Protein AF-A0A383D435-F1 (afdb_monomer)

Solvent-accessible surface area (backbone atoms only — not comparable to full-atom values): 9476 Å² total; per-residue (Å²): 134,69,93,89,57,94,45,73,65,56,51,49,22,53,20,47,14,62,72,48,76,45,92,35,66,69,42,51,41,70,89,74,60,93,89,59,85,77,93,79,79,46,65,42,70,71,75,90,57,89,69,54,54,66,55,50,38,53,50,29,40,73,58,40,58,98,92,48,74,70,90,74,62,79,94,73,61,93,84,66,40,43,46,79,70,49,90,76,85,87,86,86,86,50,73,46,76,41,86,66,84,53,88,88,50,57,85,71,39,50,74,36,58,68,90,78,66,61,66,60,50,54,59,57,53,57,76,68,65,77,92,75,87,58,68,93,76,52,59,93,92,109

Sequence (142 aa):
MQPDAPSIQGSLNAAFSSVANQVVESIGAGRTDAGVHASGQVAHIDTSAARGNHSWLLGVNTQLAEDINLLWVRRVSAKFHARYSAISRSYRYTILNRPVRSALVRNQVWWVHQPIDHERMQNAARYLVGEHDFSAFRAAAC

Radius of gyration: 19.28 Å; Cα contacts (8 Å, |Δi|>4): 119; chains: 1; bounding box: 45×35×50 Å

Organism: NCBI:txid408172

Secondary structure (DSSP, 8-state):
--TTS--HHHHHHHHHHHHHTS---EEESS---TT---SS--EEE-------HHHHHHHHHHHS-TT----------TT--TTTS---------EEESSS--SSSTTTSEEE-S---HHHHHHHHGGGSSS---GGGS-TT-

InterPro domains:
  IPR001406 Pseudouridine synthase I, TruA [PTHR11142] (6-139)
  IPR001406 Pseudouridine synthase I, TruA [cd02570] (2-142)
  IPR020094 Pseudouridine synthase TruA/RsuA/RluB/E/F, N-terminal [G3DSA:3.30.70.580] (1-86)
  IPR020095 Pseudouridine synthase I, TruA, C-terminal [G3DSA:3.30.70.660] (87-142)
  IPR020103 Pseudouridine synthase, catalytic domain superfamily [SSF55120] (2-141)

Foldseek 3Di:
DPPPDDDPQVLQQVLQCVLQVHGKGKDWQDDDDPLDDDPDIDIDIDGPRDDDFVSSQVSSQVSHDPRDHDPGDDDDDPPDGSNPPDPDDDDDAAEDEDQDDDPVCNSPHHYDPDDDDVVVVVVVCVVVPDDDDCPVVDDPVD

Nearest PDB structures (foldseek):
  2nr0-assembly1_B  TM=9.700E-01  e=4.675E-09  Escherichia coli K-12
  2nre-assembly1_A-2  TM=9.523E-01  e=1.525E-08  Escherichia coli K-12
  1vs3-assembly1_B  TM=9.509E-01  e=7.356E-07  Thermus thermophilus HB8
  8y0w-assembly1_LJ  TM=4.512E-01  e=5.903E+00  Homo sapiens

Mean predicted aligned error: 4.14 Å

Structure (mmCIF, N/CA/C/O backbone):
data_AF-A0A383D435-F1
#
_entry.id   AF-A0A383D435-F1
#
loop_
_atom_site.group_PDB
_atom_site.id
_atom_site.type_symbol
_atom_site.label_atom_id
_atom_site.label_alt_id
_atom_site.label_comp_id
_atom_site.label_asym_id
_atom_site.label_entity_id
_atom_site.label_seq_id
_atom_site.pdbx_PDB_ins_code
_atom_site.Cartn_x
_atom_site.Cartn_y
_atom_site.Cartn_z
_atom_site.occupancy
_atom_site.B_iso_or_equiv
_atom_site.auth_seq_id
_atom_site.auth_comp_id
_atom_site.auth_asym_id
_atom_site.auth_atom_id
_atom_site.pdbx_PDB_model_num
ATOM 1 N N . MET A 1 1 ? 11.890 10.331 -3.637 1.00 53.56 1 MET A N 1
ATOM 2 C CA . MET A 1 1 ? 12.448 9.356 -2.677 1.00 53.56 1 MET A CA 1
ATOM 3 C C . MET A 1 1 ? 12.769 10.078 -1.381 1.00 53.56 1 MET A C 1
ATOM 5 O O . MET A 1 1 ? 13.183 11.227 -1.455 1.00 53.56 1 MET A O 1
ATOM 9 N N . GLN A 1 2 ? 12.544 9.449 -0.226 1.00 58.03 2 GLN A N 1
ATO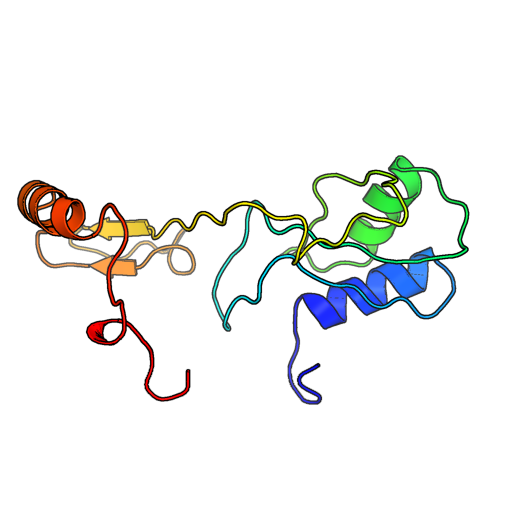M 10 C CA . GLN A 1 2 ? 13.136 9.910 1.034 1.00 58.03 2 GLN A CA 1
ATOM 11 C C . GLN A 1 2 ? 14.568 9.346 1.085 1.00 58.03 2 GLN A C 1
ATOM 13 O O . GLN A 1 2 ? 14.689 8.125 1.015 1.00 58.03 2 GLN A O 1
ATOM 18 N N . PRO A 1 3 ? 15.628 10.177 1.115 1.00 59.50 3 PRO A N 1
ATOM 19 C CA . PRO A 1 3 ? 17.009 9.697 0.973 1.00 59.50 3 PRO A CA 1
ATOM 20 C C . PRO A 1 3 ? 17.483 8.787 2.116 1.00 59.50 3 PRO A C 1
ATOM 22 O O . PRO A 1 3 ? 18.309 7.913 1.881 1.00 59.50 3 PRO A O 1
ATOM 25 N N . ASP A 1 4 ? 16.916 8.945 3.318 1.00 69.38 4 ASP A N 1
ATOM 26 C CA . ASP A 1 4 ? 17.513 8.421 4.557 1.00 69.38 4 ASP A CA 1
ATOM 27 C C . ASP A 1 4 ? 16.672 7.348 5.272 1.00 69.38 4 ASP A C 1
ATOM 29 O O . ASP A 1 4 ? 16.924 7.032 6.434 1.00 69.38 4 ASP A O 1
ATOM 33 N N . ALA A 1 5 ? 15.656 6.779 4.609 1.00 78.88 5 ALA A N 1
ATOM 34 C CA . ALA A 1 5 ? 14.796 5.762 5.216 1.00 78.88 5 ALA A CA 1
ATOM 35 C C . ALA A 1 5 ? 14.448 4.611 4.252 1.00 78.88 5 ALA A C 1
ATOM 37 O O . ALA A 1 5 ? 14.133 4.860 3.082 1.00 78.88 5 ALA A O 1
ATOM 38 N N . PRO A 1 6 ? 14.431 3.350 4.737 1.00 88.06 6 PRO A N 1
ATOM 39 C CA . PRO A 1 6 ? 13.896 2.224 3.981 1.00 88.06 6 PRO A CA 1
ATOM 40 C C . PRO A 1 6 ? 12.470 2.509 3.499 1.00 88.06 6 PRO A C 1
ATOM 42 O O . PRO A 1 6 ? 11.626 2.995 4.252 1.00 88.06 6 PRO A O 1
ATOM 45 N N . SER A 1 7 ? 12.189 2.198 2.235 1.00 95.06 7 SER A N 1
ATOM 46 C CA . SER A 1 7 ? 10.866 2.402 1.646 1.00 95.06 7 SER A CA 1
ATOM 47 C C . SER A 1 7 ? 10.523 1.299 0.655 1.00 95.06 7 SER A C 1
ATOM 49 O O . SER A 1 7 ? 11.396 0.776 -0.034 1.00 95.06 7 SER A O 1
ATOM 51 N N . ILE A 1 8 ? 9.226 1.006 0.526 1.00 95.88 8 ILE A N 1
ATOM 52 C CA . ILE A 1 8 ? 8.717 0.028 -0.446 1.00 95.88 8 ILE A CA 1
ATOM 53 C C . ILE A 1 8 ? 9.138 0.404 -1.873 1.00 95.88 8 ILE A C 1
ATOM 55 O O . ILE A 1 8 ? 9.557 -0.458 -2.639 1.00 95.88 8 ILE A O 1
ATOM 59 N N . GLN A 1 9 ? 9.078 1.693 -2.228 1.00 96.44 9 GLN A N 1
ATOM 60 C CA . GLN A 1 9 ? 9.494 2.166 -3.552 1.00 96.44 9 GLN A CA 1
ATOM 61 C C . GLN A 1 9 ? 10.992 1.931 -3.795 1.00 96.44 9 GLN A C 1
ATOM 63 O O . GLN A 1 9 ? 11.362 1.490 -4.879 1.00 96.44 9 GLN A O 1
ATOM 68 N N . GLY A 1 10 ? 11.844 2.178 -2.793 1.00 96.44 10 GLY A N 1
ATOM 69 C CA . GLY A 1 10 ? 13.280 1.898 -2.880 1.00 96.44 10 GLY A CA 1
ATOM 70 C C . GLY A 1 10 ? 13.567 0.413 -3.108 1.00 96.44 10 GLY A C 1
ATOM 71 O O . GLY A 1 10 ? 14.302 0.071 -4.034 1.00 96.44 10 GLY A O 1
ATOM 72 N N . SER A 1 11 ? 12.921 -0.469 -2.337 1.00 97.00 11 SER A N 1
ATOM 73 C CA . SER A 1 11 ? 13.049 -1.924 -2.499 1.00 97.00 11 SER A CA 1
ATOM 74 C C . SER A 1 11 ? 12.578 -2.398 -3.876 1.00 97.00 11 SER A C 1
ATOM 76 O O . SER A 1 11 ? 13.266 -3.184 -4.524 1.00 97.00 11 SER A O 1
ATOM 78 N N . LEU A 1 12 ? 11.445 -1.880 -4.367 1.00 97.38 12 LEU A N 1
ATOM 79 C CA . LEU A 1 12 ? 10.952 -2.193 -5.711 1.00 97.38 12 LEU A CA 1
ATOM 80 C C . LEU A 1 12 ? 11.925 -1.719 -6.794 1.00 97.38 12 LEU A C 1
ATOM 82 O O . LEU A 1 12 ? 12.243 -2.494 -7.693 1.00 97.38 12 LEU A O 1
ATOM 86 N N . ASN A 1 13 ? 12.428 -0.484 -6.711 1.00 97.75 13 ASN A N 1
ATOM 87 C CA . ASN A 1 13 ? 13.380 0.050 -7.687 1.00 97.75 13 ASN A CA 1
ATOM 88 C C . ASN A 1 13 ? 14.655 -0.800 -7.741 1.00 97.75 13 ASN A C 1
ATOM 90 O O . ASN A 1 13 ? 15.099 -1.155 -8.832 1.00 97.75 13 ASN A O 1
ATOM 94 N N . ALA A 1 14 ? 15.214 -1.178 -6.587 1.00 97.75 14 ALA A N 1
ATOM 95 C CA . ALA A 1 14 ? 16.396 -2.036 -6.518 1.00 97.75 14 ALA A CA 1
ATOM 96 C C . ALA A 1 14 ? 16.136 -3.421 -7.139 1.00 97.75 14 ALA A C 1
ATOM 98 O O . ALA A 1 14 ? 16.897 -3.873 -7.997 1.00 97.75 14 ALA A O 1
ATOM 99 N N . ALA A 1 15 ? 15.023 -4.062 -6.770 1.00 98.12 15 ALA A N 1
ATOM 100 C CA . ALA A 1 15 ? 14.658 -5.388 -7.257 1.00 98.12 15 ALA A CA 1
ATOM 101 C C . ALA A 1 15 ? 14.385 -5.406 -8.772 1.00 98.12 15 ALA A C 1
ATOM 103 O O . ALA A 1 15 ? 14.920 -6.250 -9.495 1.00 98.12 15 ALA A O 1
ATOM 104 N N . PHE A 1 16 ? 13.609 -4.445 -9.284 1.00 98.19 16 PHE A N 1
ATOM 105 C CA . PHE A 1 16 ? 13.378 -4.317 -10.723 1.00 98.19 16 PHE A CA 1
ATOM 106 C C . PHE A 1 16 ? 14.660 -3.978 -11.477 1.00 98.19 16 PHE A C 1
ATOM 108 O O . PHE A 1 16 ? 14.883 -4.555 -12.539 1.00 98.19 16 PHE A O 1
ATOM 115 N N . SER A 1 17 ? 15.515 -3.106 -10.934 1.00 98.38 17 SER A N 1
ATOM 116 C CA . SER A 1 17 ? 16.774 -2.742 -11.592 1.00 98.38 17 SER A CA 1
ATOM 117 C C . SER A 1 17 ? 17.712 -3.940 -11.738 1.00 98.38 17 SER A C 1
ATOM 119 O O . SER A 1 17 ? 18.308 -4.134 -12.798 1.00 98.38 17 SER A O 1
ATOM 121 N N . SER A 1 18 ? 17.778 -4.787 -10.703 1.00 98.12 18 SER A N 1
ATOM 122 C CA . SER A 1 18 ? 18.532 -6.047 -10.712 1.00 98.12 18 SER A CA 1
ATOM 123 C C . SER A 1 18 ? 18.062 -6.975 -11.841 1.00 98.12 18 SER A C 1
ATOM 125 O O . SER A 1 18 ? 18.843 -7.366 -12.707 1.00 98.12 18 SER A O 1
ATOM 127 N N . VAL A 1 19 ? 16.756 -7.254 -11.921 1.00 98.06 19 VAL A N 1
ATOM 128 C CA . VAL A 1 19 ? 16.191 -8.163 -12.941 1.00 98.06 19 VAL A CA 1
ATOM 129 C C . VAL A 1 19 ? 16.250 -7.569 -14.359 1.00 98.06 19 VAL A C 1
ATOM 131 O O . VAL A 1 19 ? 16.427 -8.294 -15.350 1.00 98.06 19 VAL A O 1
ATOM 134 N N .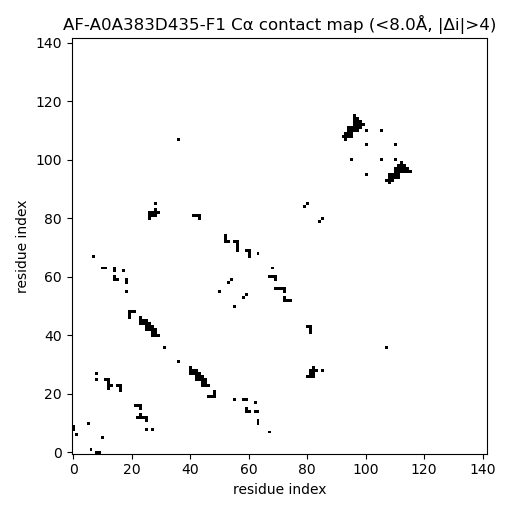 ALA A 1 20 ? 16.109 -6.246 -14.470 1.00 97.75 20 ALA A N 1
ATOM 135 C CA . ALA A 1 20 ? 16.183 -5.517 -15.730 1.00 97.75 20 ALA A CA 1
ATOM 136 C C . ALA A 1 20 ? 17.620 -5.364 -16.250 1.00 97.75 20 ALA A C 1
ATOM 138 O O . ALA A 1 20 ? 17.799 -5.168 -17.451 1.00 97.75 20 ALA A O 1
ATOM 139 N N . ASN A 1 21 ? 18.625 -5.466 -15.372 1.00 97.56 21 ASN A N 1
ATOM 140 C CA . ASN A 1 21 ? 20.012 -5.079 -15.638 1.00 97.56 21 ASN A CA 1
ATOM 141 C C . ASN A 1 21 ? 20.134 -3.630 -16.160 1.00 97.56 21 ASN A C 1
ATOM 143 O O . ASN A 1 21 ? 20.887 -3.337 -17.086 1.00 97.56 21 ASN A O 1
ATOM 147 N N . GLN A 1 22 ? 19.328 -2.732 -15.596 1.00 97.69 22 GLN A N 1
ATOM 148 C CA . GLN A 1 22 ? 19.332 -1.292 -15.863 1.00 97.69 22 GLN A CA 1
ATOM 149 C C . GLN A 1 22 ? 18.659 -0.572 -14.695 1.00 97.69 22 GLN A C 1
ATOM 151 O O . GLN A 1 22 ? 17.862 -1.180 -13.990 1.00 97.69 22 GLN A O 1
ATOM 156 N N . VAL A 1 23 ? 18.918 0.722 -14.509 1.00 97.88 23 VAL A N 1
ATOM 157 C CA . VAL A 1 23 ? 18.188 1.510 -13.505 1.00 97.88 23 VAL A CA 1
ATOM 158 C C . VAL A 1 23 ? 16.710 1.586 -13.894 1.00 97.88 23 VAL A C 1
ATOM 160 O O . VAL A 1 23 ? 16.371 1.891 -15.039 1.00 97.88 23 VAL A O 1
ATOM 163 N N . VAL A 1 24 ? 15.834 1.276 -12.941 1.00 97.31 24 VAL A N 1
ATOM 164 C CA . VAL A 1 24 ? 14.380 1.321 -1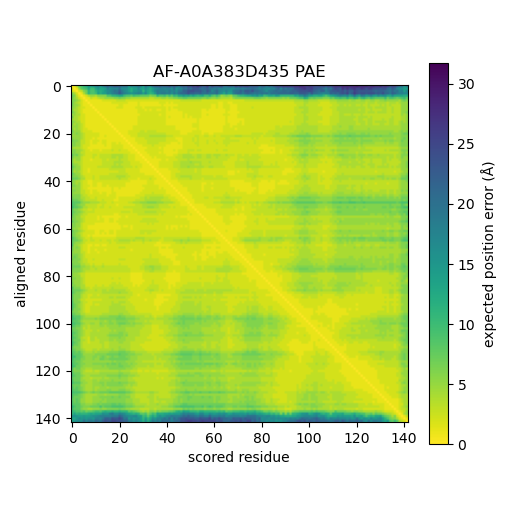3.085 1.00 97.31 24 VAL A CA 1
ATOM 165 C C . VAL A 1 24 ? 13.780 2.127 -11.942 1.00 97.31 24 VAL A C 1
ATOM 167 O O . VAL A 1 24 ? 14.071 1.883 -10.770 1.00 97.31 24 VAL A O 1
ATOM 170 N N . GLU A 1 25 ? 12.882 3.044 -12.290 1.00 97.19 25 GLU A N 1
ATOM 171 C CA . GLU A 1 25 ? 12.069 3.780 -11.331 1.00 97.19 25 GLU A CA 1
ATOM 172 C C . GLU A 1 25 ? 10.610 3.339 -11.415 1.00 97.19 25 GLU A C 1
ATOM 174 O O . GLU A 1 25 ? 10.012 3.276 -12.489 1.00 97.19 25 GLU A O 1
ATOM 179 N N . SER A 1 26 ? 10.032 3.028 -10.259 1.00 97.44 26 SER A N 1
ATOM 180 C CA . SER A 1 26 ? 8.625 2.680 -10.126 1.00 97.44 26 SER A CA 1
ATOM 181 C C . SER A 1 26 ? 7.776 3.887 -9.750 1.00 97.44 26 SER A C 1
ATOM 183 O O . SER A 1 26 ? 8.162 4.727 -8.932 1.00 97.44 26 SER A O 1
ATOM 185 N N . ILE A 1 27 ? 6.570 3.935 -10.314 1.00 98.12 27 ILE A N 1
ATOM 186 C CA . ILE A 1 27 ? 5.546 4.931 -9.998 1.00 98.12 27 ILE A CA 1
ATOM 187 C C . ILE A 1 27 ? 4.300 4.205 -9.488 1.00 98.12 27 ILE A C 1
ATOM 189 O O . ILE A 1 27 ? 3.632 3.491 -10.241 1.00 98.12 27 ILE A O 1
ATOM 193 N N . GLY A 1 28 ? 3.978 4.412 -8.208 1.00 97.31 28 GLY A N 1
ATOM 194 C CA . GLY A 1 28 ? 2.807 3.838 -7.539 1.00 97.31 28 GLY A CA 1
ATOM 195 C C . GLY A 1 28 ? 1.500 4.604 -7.789 1.00 97.31 28 GLY A C 1
ATOM 196 O O . GLY A 1 28 ? 1.498 5.794 -8.107 1.00 97.31 28 GLY A O 1
ATOM 197 N N . ALA A 1 29 ? 0.366 3.928 -7.604 1.00 97.69 29 ALA A N 1
ATOM 198 C CA . ALA A 1 29 ? -0.972 4.505 -7.739 1.00 97.69 29 ALA A CA 1
ATOM 199 C C . ALA A 1 29 ? -1.325 5.475 -6.598 1.00 97.69 29 ALA A C 1
ATOM 201 O O . ALA A 1 29 ? -2.117 6.406 -6.788 1.00 97.69 29 ALA A O 1
ATOM 202 N N . GLY A 1 30 ? -0.723 5.284 -5.425 1.00 94.88 30 GLY A N 1
ATOM 203 C CA . GLY A 1 30 ? -0.832 6.171 -4.270 1.00 94.88 30 GLY A CA 1
ATOM 204 C C . GLY A 1 30 ? 0.355 6.014 -3.322 1.00 94.88 30 GLY A C 1
ATOM 205 O O . GLY A 1 30 ? 1.084 5.026 -3.391 1.00 94.88 30 GLY A O 1
ATOM 206 N N . ARG A 1 31 ? 0.543 6.991 -2.433 1.00 94.38 31 ARG A N 1
ATOM 207 C CA . ARG A 1 31 ? 1.540 6.942 -1.356 1.00 94.38 31 ARG A CA 1
ATOM 208 C C . ARG A 1 31 ? 0.882 6.397 -0.090 1.00 94.38 31 ARG A C 1
ATOM 210 O O . ARG A 1 31 ? -0.239 6.787 0.224 1.00 94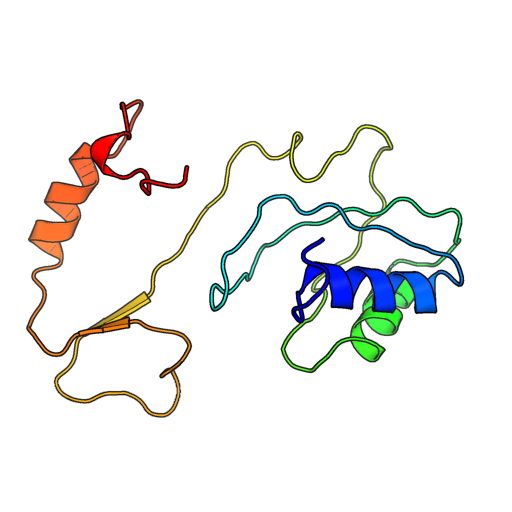.38 31 ARG A O 1
ATOM 217 N N . THR A 1 32 ? 1.578 5.523 0.622 1.00 94.44 32 THR A N 1
ATOM 218 C CA . THR A 1 32 ? 1.218 5.083 1.973 1.00 94.44 32 THR A CA 1
ATOM 219 C C . THR A 1 32 ? 2.210 5.674 2.969 1.00 94.44 32 THR A C 1
ATOM 221 O O . THR A 1 32 ? 3.384 5.857 2.641 1.00 94.44 32 THR A O 1
ATOM 224 N N . ASP A 1 33 ? 1.737 6.013 4.165 1.00 92.94 33 ASP A N 1
ATOM 225 C CA . ASP A 1 33 ? 2.605 6.457 5.256 1.00 92.94 33 ASP A CA 1
ATOM 226 C C . ASP A 1 33 ? 3.285 5.259 5.941 1.00 92.94 33 ASP A C 1
ATOM 228 O O . ASP A 1 33 ? 2.919 4.099 5.720 1.00 92.94 33 ASP A O 1
ATOM 232 N N . ALA A 1 34 ? 4.299 5.533 6.763 1.00 92.19 34 ALA A N 1
ATOM 233 C CA . ALA A 1 34 ? 5.027 4.501 7.495 1.00 92.19 34 ALA A CA 1
ATOM 234 C C . ALA A 1 34 ? 4.072 3.651 8.357 1.00 92.19 34 ALA A C 1
ATOM 236 O O . ALA A 1 34 ? 3.228 4.180 9.079 1.00 92.19 34 ALA A O 1
ATOM 237 N N . GLY A 1 35 ? 4.201 2.324 8.265 1.00 92.75 35 GLY A N 1
ATOM 238 C CA . GLY A 1 35 ? 3.350 1.362 8.979 1.00 92.75 35 GLY A CA 1
ATOM 239 C C . GLY A 1 35 ? 2.003 1.049 8.312 1.00 92.75 35 GLY A C 1
ATOM 240 O O . GLY A 1 35 ? 1.286 0.167 8.785 1.00 92.75 35 GLY A O 1
ATOM 241 N N . VAL A 1 36 ? 1.647 1.717 7.208 1.00 96.69 36 VAL A N 1
ATOM 242 C CA . VAL A 1 36 ? 0.433 1.399 6.440 1.00 96.69 36 VAL A CA 1
ATOM 243 C C . VAL A 1 36 ? 0.708 0.261 5.454 1.00 96.69 36 VAL A C 1
ATOM 245 O O . VAL A 1 36 ? 1.645 0.314 4.660 1.00 96.69 36 VAL A O 1
ATOM 248 N N . HIS A 1 37 ? -0.155 -0.754 5.480 1.00 97.50 37 HIS A N 1
ATOM 249 C CA . HIS A 1 37 ? -0.085 -1.922 4.600 1.00 97.50 37 HIS A CA 1
ATOM 250 C C . HIS A 1 37 ? -0.778 -1.665 3.258 1.00 97.50 37 HIS A C 1
ATOM 252 O O . HIS A 1 37 ? -1.655 -0.806 3.147 1.00 97.50 37 HIS A O 1
ATOM 258 N N . ALA A 1 38 ? -0.458 -2.480 2.252 1.00 97.44 38 ALA A N 1
ATOM 259 C CA . ALA A 1 38 ? -1.186 -2.499 0.992 1.00 97.44 38 ALA A CA 1
ATOM 260 C C . ALA A 1 38 ? -1.371 -3.928 0.470 1.00 97.44 38 ALA A C 1
ATOM 262 O O . ALA A 1 38 ? -0.412 -4.682 0.357 1.00 97.44 38 ALA A O 1
ATOM 263 N N . SER A 1 39 ? -2.605 -4.278 0.106 1.00 96.44 39 SER A N 1
ATOM 264 C CA . SER A 1 39 ? -2.943 -5.549 -0.554 1.00 96.44 39 SER A CA 1
ATOM 265 C C . SER A 1 39 ? -3.238 -5.396 -2.050 1.00 96.44 39 SER A C 1
ATOM 267 O O . SER A 1 39 ? -3.265 -6.383 -2.778 1.00 96.44 39 SER A O 1
ATOM 269 N N . GLY A 1 40 ? -3.467 -4.162 -2.511 1.00 96.62 40 GLY A N 1
ATOM 270 C CA . GLY A 1 40 ? -3.846 -3.838 -3.890 1.00 96.62 40 GLY A CA 1
ATOM 271 C C . GLY A 1 40 ? -3.112 -2.621 -4.448 1.00 96.62 40 GLY A C 1
ATOM 272 O O . GLY A 1 40 ? -3.661 -1.915 -5.290 1.00 96.62 40 GLY A O 1
ATOM 273 N N . GLN A 1 41 ? -1.902 -2.334 -3.952 1.00 97.94 41 GLN A N 1
ATOM 274 C CA . GLN A 1 41 ? -1.070 -1.278 -4.529 1.00 97.94 41 GLN A CA 1
ATOM 275 C C . GLN A 1 41 ? -0.688 -1.661 -5.960 1.00 97.94 41 GLN A C 1
ATOM 277 O O . GLN A 1 41 ? -0.225 -2.771 -6.214 1.00 97.94 41 GLN A O 1
ATOM 282 N N . VAL A 1 42 ? -0.850 -0.718 -6.883 1.00 98.31 42 VAL A N 1
ATOM 283 C CA . VAL A 1 42 ? -0.439 -0.875 -8.279 1.00 98.31 42 VAL A CA 1
ATOM 284 C C . VAL A 1 42 ? 0.715 0.073 -8.541 1.00 98.31 42 VAL A C 1
ATOM 286 O O . VAL A 1 42 ? 0.653 1.243 -8.170 1.00 98.31 42 VAL A O 1
ATOM 289 N N . ALA A 1 43 ? 1.755 -0.416 -9.202 1.00 98.12 43 ALA A N 1
ATOM 290 C CA . ALA A 1 43 ? 2.848 0.401 -9.702 1.00 98.12 43 ALA A CA 1
ATOM 291 C C . ALA A 1 43 ? 3.108 0.076 -11.174 1.00 98.12 43 ALA A C 1
ATOM 293 O O . ALA A 1 43 ? 2.762 -1.007 -11.647 1.00 98.12 43 ALA A O 1
ATOM 294 N N . HIS A 1 44 ? 3.711 1.019 -11.890 1.00 98.44 44 HIS A N 1
ATOM 295 C CA . HIS A 1 44 ? 4.281 0.762 -13.208 1.00 98.44 44 HIS A CA 1
ATOM 296 C C . HIS A 1 44 ? 5.750 1.153 -13.240 1.00 98.44 44 HIS A C 1
ATOM 298 O O . HIS A 1 44 ? 6.205 1.947 -12.415 1.00 98.44 44 HIS A O 1
ATOM 304 N N . ILE A 1 45 ? 6.454 0.555 -14.192 1.00 98.25 45 ILE A N 1
ATOM 305 C CA . ILE A 1 45 ? 7.838 0.838 -14.543 1.00 98.25 45 ILE A CA 1
ATOM 306 C C . ILE A 1 45 ? 7.928 0.918 -16.064 1.00 98.25 45 ILE A C 1
ATOM 308 O O . ILE A 1 45 ? 7.180 0.223 -16.759 1.00 98.25 45 ILE A O 1
ATOM 312 N N . ASP A 1 46 ? 8.892 1.684 -16.555 1.00 97.69 46 ASP A N 1
ATOM 313 C CA . ASP A 1 46 ? 9.311 1.648 -17.951 1.00 97.69 46 ASP A CA 1
ATOM 314 C C . ASP A 1 46 ? 10.672 0.961 -18.049 1.00 97.69 46 ASP A C 1
ATOM 316 O O . ASP A 1 46 ? 11.583 1.203 -17.254 1.00 97.69 46 ASP A O 1
ATOM 320 N N . THR A 1 47 ? 10.820 0.053 -19.012 1.00 97.31 47 THR A N 1
ATOM 321 C CA . THR A 1 47 ? 12.074 -0.674 -19.205 1.00 97.31 47 THR A CA 1
ATOM 322 C C . THR A 1 47 ? 12.243 -1.143 -20.642 1.00 97.31 47 THR A C 1
ATOM 324 O O . THR A 1 47 ? 11.274 -1.501 -21.310 1.00 97.31 47 THR A O 1
ATOM 327 N N . SER A 1 48 ? 13.495 -1.175 -21.106 1.00 96.81 48 SER A N 1
ATOM 328 C CA . SER A 1 48 ? 13.859 -1.796 -22.383 1.00 96.81 48 SER A CA 1
ATOM 329 C C . SER A 1 48 ? 14.106 -3.306 -22.253 1.00 96.81 48 SER A C 1
ATOM 331 O O . SER A 1 48 ? 14.207 -4.014 -23.256 1.00 96.81 48 SER A O 1
ATOM 333 N N . ALA A 1 49 ? 14.171 -3.828 -21.022 1.00 97.06 49 ALA A N 1
ATOM 334 C CA . ALA A 1 49 ? 14.452 -5.228 -20.757 1.00 97.06 49 ALA A CA 1
ATOM 335 C C . ALA A 1 49 ? 13.307 -6.135 -21.236 1.00 97.06 49 ALA A C 1
ATOM 337 O O . ALA A 1 49 ? 12.195 -6.147 -20.700 1.00 97.06 49 ALA A O 1
ATOM 338 N N . ALA A 1 50 ? 13.605 -6.976 -22.225 1.00 95.56 50 ALA A N 1
ATOM 339 C CA . ALA A 1 50 ? 12.687 -8.003 -22.688 1.00 95.56 50 ALA A CA 1
ATOM 340 C C . ALA A 1 50 ? 12.718 -9.204 -21.730 1.00 95.56 50 ALA A C 1
ATOM 342 O O . ALA A 1 50 ? 13.633 -10.031 -21.760 1.00 95.56 50 ALA A O 1
ATOM 343 N N . ARG A 1 51 ? 11.705 -9.303 -20.865 1.00 96.31 51 ARG A N 1
ATOM 344 C CA . ARG A 1 51 ? 11.438 -10.484 -20.029 1.00 96.31 51 ARG A CA 1
ATOM 345 C C . ARG A 1 51 ? 9.976 -10.909 -20.167 1.00 96.31 51 ARG A C 1
ATOM 347 O O . ARG A 1 51 ? 9.104 -10.095 -20.502 1.00 96.31 51 ARG A O 1
ATOM 354 N N . GLY A 1 52 ? 9.714 -12.194 -19.940 1.00 97.12 52 GLY A N 1
ATOM 355 C CA . GLY A 1 52 ? 8.355 -12.717 -19.807 1.00 97.12 52 GLY A CA 1
ATOM 356 C C . GLY A 1 52 ? 7.757 -12.360 -18.444 1.00 97.12 52 GLY A C 1
ATOM 357 O O . GLY A 1 52 ? 8.493 -12.141 -17.483 1.00 97.12 52 GLY A O 1
ATOM 358 N N . ASN A 1 53 ? 6.424 -12.336 -18.336 1.00 97.12 53 ASN A N 1
ATOM 359 C CA 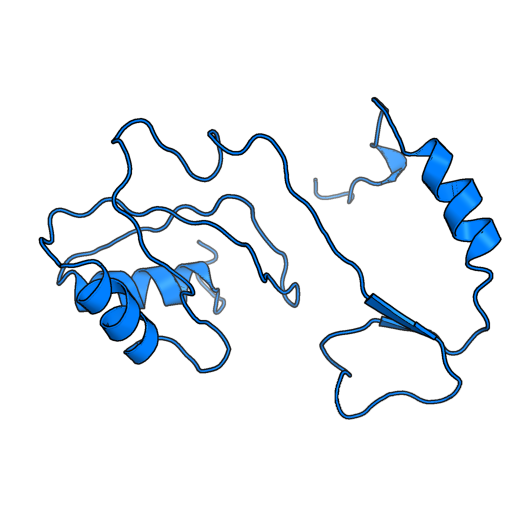. ASN A 1 53 ? 5.742 -11.999 -17.076 1.00 97.12 53 ASN A CA 1
ATOM 360 C C . ASN A 1 53 ? 6.160 -12.924 -15.922 1.00 97.12 53 ASN A C 1
ATOM 362 O O . ASN A 1 53 ? 6.321 -12.456 -14.803 1.00 97.12 53 ASN A O 1
ATOM 366 N N . HIS A 1 54 ? 6.377 -14.214 -16.198 1.00 96.94 54 HIS A N 1
ATOM 367 C CA . HIS A 1 54 ? 6.841 -15.179 -15.200 1.00 96.94 54 HIS A CA 1
ATOM 368 C C . HIS A 1 54 ? 8.239 -14.833 -14.664 1.00 96.94 54 HIS A C 1
ATOM 370 O O . HIS A 1 54 ? 8.445 -14.813 -13.454 1.00 96.94 54 HIS A O 1
ATOM 376 N N . SER A 1 55 ? 9.175 -14.488 -15.556 1.00 97.00 55 SER A N 1
ATOM 377 C CA . SER A 1 55 ? 10.529 -14.067 -15.181 1.00 97.00 55 SER A CA 1
ATOM 378 C C . SER A 1 55 ? 10.525 -12.766 -14.382 1.00 97.00 55 SER A C 1
ATOM 380 O O . SER A 1 55 ? 11.290 -12.649 -13.434 1.00 97.00 55 SER A O 1
ATOM 382 N N . TRP A 1 56 ? 9.653 -11.809 -14.727 1.00 97.94 56 TRP A N 1
ATOM 383 C CA . TRP A 1 56 ? 9.470 -10.606 -13.914 1.00 97.94 56 TRP A CA 1
ATOM 384 C C . TRP A 1 56 ? 8.937 -10.940 -12.527 1.00 97.94 56 TRP A C 1
ATOM 386 O O . TRP A 1 56 ? 9.524 -10.527 -11.537 1.00 97.94 56 TRP A O 1
ATOM 396 N N . LEU A 1 57 ? 7.840 -11.693 -12.461 1.00 98.00 57 LEU A N 1
ATOM 397 C CA . LEU A 1 57 ? 7.153 -11.986 -11.211 1.00 98.00 57 LEU A CA 1
ATOM 398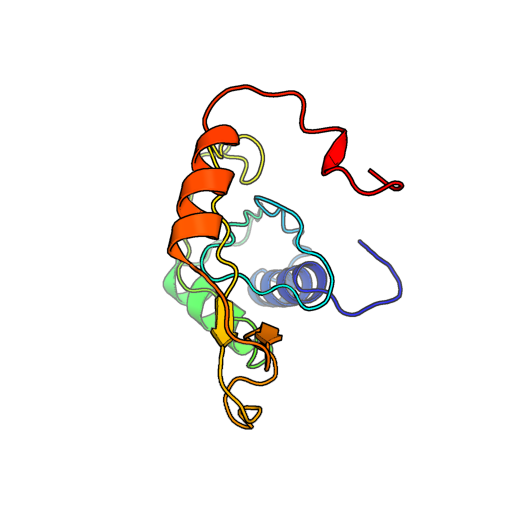 C C . LEU A 1 57 ? 8.064 -12.734 -10.230 1.00 98.00 57 LEU A C 1
ATOM 400 O O . LEU A 1 57 ? 8.271 -12.268 -9.114 1.00 98.00 57 LEU A O 1
ATOM 404 N N . LEU A 1 58 ? 8.645 -13.860 -10.655 1.00 97.81 58 LEU A N 1
ATOM 405 C CA . LEU A 1 58 ? 9.520 -14.645 -9.786 1.00 97.81 58 LEU A CA 1
ATOM 406 C C . LEU A 1 58 ? 10.863 -13.956 -9.560 1.00 97.81 58 LEU A C 1
ATOM 408 O O . LEU A 1 58 ? 11.317 -13.881 -8.424 1.00 97.81 58 LEU A O 1
ATOM 412 N N . GLY A 1 59 ? 11.478 -13.419 -10.617 1.00 98.00 59 GLY A N 1
ATOM 413 C CA . GLY A 1 59 ? 12.775 -12.757 -1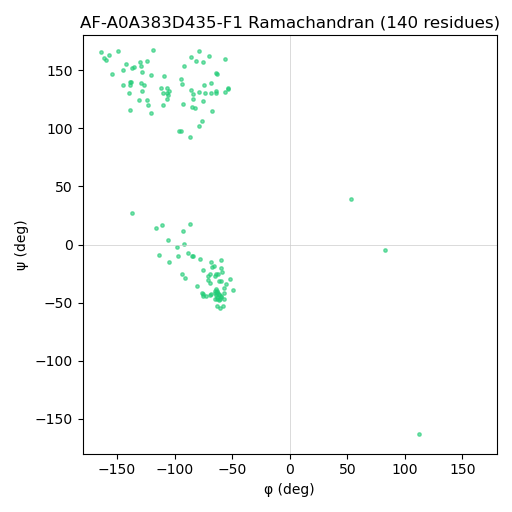0.516 1.00 98.00 59 GLY A CA 1
ATOM 414 C C . GLY A 1 59 ? 12.738 -11.607 -9.518 1.00 98.00 59 GLY A C 1
ATOM 415 O O . GLY A 1 59 ? 13.579 -11.550 -8.630 1.00 98.00 59 GLY A O 1
ATOM 416 N N . VAL A 1 60 ? 11.726 -10.741 -9.591 1.00 98.31 60 VAL A N 1
ATOM 417 C CA . VAL A 1 60 ? 11.610 -9.609 -8.664 1.00 98.31 60 VAL A CA 1
ATOM 418 C C . VAL A 1 60 ? 11.294 -10.087 -7.249 1.00 98.31 60 VAL A C 1
ATOM 420 O O . VAL A 1 60 ? 11.948 -9.628 -6.319 1.00 98.31 60 VAL A O 1
ATOM 423 N N . ASN A 1 61 ? 10.390 -11.056 -7.065 1.00 98.44 61 ASN A N 1
ATOM 424 C CA . ASN A 1 61 ? 10.081 -11.585 -5.730 1.00 98.44 61 ASN A CA 1
ATOM 425 C C . ASN A 1 61 ? 11.296 -12.229 -5.043 1.00 98.44 61 ASN A C 1
ATOM 427 O O . ASN A 1 61 ? 11.423 -12.113 -3.832 1.00 98.44 61 ASN A O 1
ATOM 431 N N . THR A 1 62 ? 12.234 -12.834 -5.786 1.00 97.94 62 THR A N 1
ATOM 432 C CA . THR A 1 62 ? 13.484 -13.355 -5.187 1.00 97.94 62 THR A CA 1
ATOM 433 C C . THR A 1 62 ? 14.424 -12.267 -4.662 1.00 97.94 62 THR A C 1
ATOM 435 O O . THR A 1 62 ? 15.312 -12.567 -3.870 1.00 97.94 62 THR A O 1
ATOM 438 N N . GLN A 1 63 ? 14.262 -11.022 -5.119 1.00 97.56 63 GLN A N 1
ATOM 439 C CA . GLN A 1 63 ? 15.073 -9.870 -4.707 1.00 97.56 63 GLN A CA 1
ATOM 440 C C . GLN A 1 63 ? 14.397 -9.038 -3.605 1.00 97.56 63 GLN A C 1
ATOM 442 O O . GLN A 1 63 ? 15.012 -8.118 -3.068 1.00 97.56 63 GLN A O 1
ATOM 447 N N . LEU A 1 64 ? 13.125 -9.311 -3.303 1.00 97.62 64 LEU A N 1
ATOM 448 C CA . LEU A 1 64 ? 12.351 -8.588 -2.301 1.00 97.62 64 LEU A CA 1
ATOM 449 C C . LEU A 1 64 ? 12.462 -9.260 -0.928 1.00 97.62 64 LEU A C 1
ATOM 451 O O . LEU A 1 64 ? 12.692 -10.463 -0.815 1.00 97.62 64 LEU A O 1
ATOM 455 N N . ALA A 1 65 ? 12.295 -8.459 0.122 1.00 95.44 65 ALA A N 1
ATOM 456 C CA . ALA A 1 65 ? 12.168 -8.958 1.485 1.00 95.44 65 ALA A CA 1
ATOM 457 C C . ALA A 1 65 ? 10.825 -9.684 1.685 1.00 95.44 65 ALA A C 1
ATOM 459 O O . ALA A 1 65 ? 9.880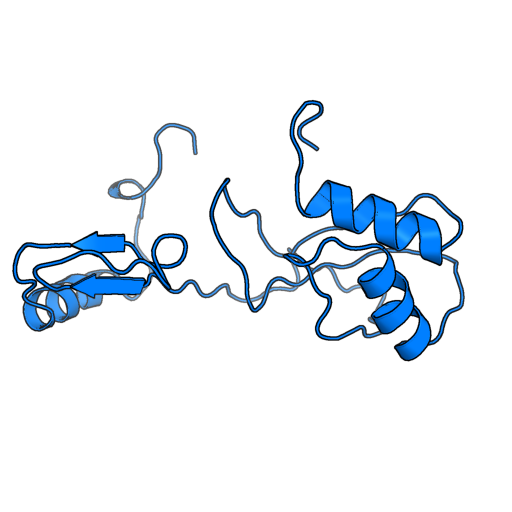 -9.500 0.919 1.00 95.44 65 ALA A O 1
ATOM 460 N N . GLU A 1 66 ? 10.729 -10.496 2.738 1.00 95.50 66 GLU A N 1
ATOM 461 C CA . GLU A 1 66 ? 9.567 -11.356 3.016 1.00 95.50 66 GLU A CA 1
ATOM 462 C C . GLU A 1 66 ? 8.236 -10.603 3.200 1.00 95.50 66 GLU A C 1
ATOM 464 O O . GLU A 1 66 ? 7.160 -11.182 3.040 1.00 95.50 66 GLU A O 1
ATOM 469 N N . ASP A 1 67 ? 8.298 -9.308 3.497 1.00 95.38 67 ASP A N 1
ATOM 470 C CA . ASP A 1 67 ? 7.159 -8.419 3.706 1.00 95.38 67 ASP A CA 1
ATOM 471 C C . ASP A 1 67 ? 6.690 -7.692 2.430 1.00 95.38 67 ASP A C 1
ATOM 473 O O . ASP A 1 67 ? 5.699 -6.957 2.472 1.00 95.38 67 ASP A O 1
ATOM 477 N N . ILE A 1 68 ? 7.335 -7.924 1.277 1.00 97.88 68 ILE A N 1
ATOM 478 C CA . ILE A 1 68 ? 6.959 -7.341 -0.019 1.00 97.88 68 ILE A CA 1
ATOM 479 C C . ILE A 1 68 ? 6.883 -8.440 -1.077 1.00 97.88 68 ILE A C 1
ATOM 481 O O . ILE A 1 68 ? 7.856 -9.128 -1.353 1.00 97.88 68 ILE A O 1
ATOM 485 N N . ASN A 1 69 ? 5.738 -8.558 -1.748 1.00 97.81 69 ASN A N 1
ATOM 486 C CA . ASN A 1 69 ? 5.582 -9.484 -2.865 1.00 97.81 69 ASN A CA 1
ATOM 487 C C . ASN A 1 69 ? 4.782 -8.862 -4.008 1.00 97.81 69 ASN A C 1
ATOM 489 O O . ASN A 1 69 ? 3.736 -8.242 -3.802 1.00 97.81 69 ASN A O 1
ATOM 493 N N . LEU A 1 70 ? 5.245 -9.093 -5.234 1.00 98.06 70 LEU A N 1
ATOM 494 C CA . LEU A 1 70 ? 4.438 -8.917 -6.428 1.00 98.06 70 LEU A CA 1
ATOM 495 C C . LEU A 1 70 ? 3.430 -10.062 -6.526 1.00 98.06 70 LEU A C 1
ATOM 497 O O . LEU A 1 70 ? 3.792 -11.238 -6.460 1.00 98.06 70 LEU A O 1
ATOM 501 N N . LEU A 1 71 ? 2.164 -9.705 -6.735 1.00 98.00 71 LEU A N 1
ATOM 502 C CA . LEU A 1 71 ? 1.077 -10.670 -6.927 1.00 98.00 71 LEU A CA 1
ATOM 503 C C . LEU A 1 71 ? 0.861 -11.012 -8.406 1.00 98.00 71 LEU A C 1
ATOM 505 O O . LEU A 1 71 ? 0.411 -12.104 -8.739 1.00 98.00 71 LEU A O 1
ATOM 509 N N . TRP A 1 72 ? 1.167 -10.072 -9.301 1.00 98.06 72 TRP A N 1
ATOM 510 C CA . TRP A 1 72 ? 1.031 -10.220 -10.747 1.00 98.06 72 TRP A CA 1
ATOM 511 C C . TRP A 1 72 ? 1.882 -9.173 -11.473 1.00 98.06 72 TRP A C 1
ATOM 513 O O . TRP A 1 72 ? 2.236 -8.139 -10.910 1.00 98.06 72 TRP A O 1
ATOM 523 N N . VAL A 1 73 ? 2.183 -9.431 -12.748 1.00 97.88 73 VAL A N 1
ATOM 524 C CA . VAL A 1 73 ? 2.830 -8.478 -13.663 1.00 97.88 73 VAL A CA 1
ATOM 525 C C . VAL A 1 73 ? 2.151 -8.566 -15.024 1.00 97.88 73 VAL A C 1
ATOM 527 O O . VAL A 1 73 ? 1.819 -9.656 -15.497 1.00 97.88 73 VAL A O 1
ATOM 530 N N . ARG A 1 74 ? 1.947 -7.416 -15.673 1.00 97.31 74 ARG A N 1
ATOM 531 C CA . ARG A 1 74 ? 1.329 -7.331 -16.996 1.00 97.31 74 ARG A CA 1
ATOM 532 C C . ARG A 1 74 ? 1.952 -6.204 -17.815 1.00 97.31 74 ARG A C 1
ATOM 534 O O . ARG A 1 74 ? 2.111 -5.097 -17.316 1.00 97.31 74 ARG A O 1
ATOM 541 N N . ARG A 1 75 ? 2.222 -6.468 -19.099 1.00 96.81 75 ARG A N 1
ATOM 542 C CA . ARG A 1 75 ? 2.540 -5.415 -20.075 1.00 96.81 75 ARG A CA 1
ATOM 543 C C . ARG A 1 75 ? 1.304 -4.563 -20.344 1.00 96.81 75 ARG A C 1
ATOM 545 O O . ARG A 1 75 ? 0.230 -5.093 -20.635 1.00 96.81 75 ARG A O 1
ATOM 552 N N . VAL A 1 76 ? 1.472 -3.254 -20.258 1.00 97.38 76 VAL A N 1
ATOM 553 C CA . VAL A 1 76 ? 0.410 -2.263 -20.437 1.00 97.38 76 VAL A CA 1
ATOM 554 C C . VAL A 1 76 ? 0.734 -1.345 -21.612 1.00 97.38 76 VAL A C 1
ATOM 556 O O . VAL A 1 76 ? 1.838 -1.365 -22.149 1.00 97.38 76 VAL A O 1
ATOM 559 N N . SER A 1 77 ? -0.257 -0.568 -22.043 1.00 97.38 77 SER A N 1
ATOM 560 C CA . SER A 1 77 ? -0.052 0.487 -23.037 1.00 97.38 77 SER A CA 1
ATOM 561 C C . SER A 1 77 ? 0.888 1.563 -22.492 1.00 97.38 77 SER A C 1
ATOM 563 O O . SER A 1 77 ? 0.798 1.896 -21.313 1.00 97.38 77 SER A O 1
ATOM 565 N N . ALA A 1 78 ? 1.683 2.189 -23.363 1.00 96.38 78 ALA A N 1
ATOM 566 C CA . ALA A 1 78 ? 2.503 3.359 -23.024 1.00 96.38 78 ALA A CA 1
ATOM 567 C C . ALA A 1 78 ? 1.680 4.568 -22.526 1.00 96.38 78 ALA A C 1
ATOM 569 O O . ALA A 1 78 ? 2.230 5.521 -21.993 1.00 96.38 78 ALA A O 1
ATOM 570 N N . LYS A 1 79 ? 0.349 4.547 -22.701 1.00 97.62 79 LYS A N 1
ATOM 571 C CA . LYS A 1 79 ? -0.568 5.567 -22.161 1.00 97.62 79 LYS A CA 1
ATOM 572 C C . LYS A 1 79 ? -0.987 5.309 -20.707 1.00 97.62 79 LYS A C 1
ATOM 574 O O . LYS A 1 79 ? -1.679 6.139 -20.125 1.00 97.62 79 LYS A O 1
ATOM 579 N N . PHE A 1 80 ? -0.672 4.141 -20.147 1.00 98.31 80 PHE A N 1
ATOM 580 C CA . PHE A 1 80 ? -1.040 3.811 -18.774 1.00 98.31 80 PHE A CA 1
ATOM 581 C C . PHE A 1 80 ? -0.158 4.572 -17.788 1.00 98.31 80 PHE A C 1
ATOM 583 O O . PHE A 1 80 ? 1.057 4.598 -17.936 1.00 98.31 80 PHE A O 1
ATOM 590 N N . HIS A 1 81 ? -0.766 5.112 -16.735 1.00 98.31 81 HIS A N 1
ATOM 591 C CA . HIS A 1 81 ? -0.035 5.691 -15.620 1.00 98.31 81 HIS A CA 1
ATOM 592 C C . HIS A 1 81 ? -0.707 5.294 -14.307 1.00 98.31 81 HIS A C 1
ATOM 594 O O . HIS A 1 81 ? -1.824 5.732 -14.030 1.00 98.31 81 HIS A O 1
ATOM 600 N N . ALA A 1 82 ? -0.022 4.526 -13.452 1.00 97.75 82 ALA A N 1
ATOM 601 C CA . ALA A 1 82 ? -0.612 3.937 -12.239 1.00 97.75 82 ALA A CA 1
ATOM 602 C C . ALA A 1 82 ? -1.388 4.947 -11.368 1.00 97.75 82 ALA A C 1
ATOM 604 O O . ALA A 1 82 ? -2.464 4.636 -10.864 1.00 97.75 82 ALA A O 1
ATOM 605 N N . ARG A 1 83 ? -0.878 6.180 -11.225 1.00 97.31 83 ARG A N 1
ATOM 606 C CA . ARG A 1 83 ? -1.554 7.251 -10.469 1.00 97.31 83 ARG A CA 1
ATOM 607 C C . ARG A 1 83 ? -2.739 7.894 -11.194 1.00 97.31 83 ARG A C 1
ATOM 609 O O . ARG A 1 83 ? -3.756 8.146 -10.553 1.00 97.31 83 ARG A O 1
ATOM 616 N N . TYR A 1 84 ? -2.607 8.215 -12.478 1.00 97.38 84 TYR A N 1
ATOM 617 C CA . TYR A 1 84 ? -3.572 9.062 -13.189 1.00 97.38 84 TYR A CA 1
ATOM 618 C C . TYR A 1 84 ? -4.642 8.251 -13.918 1.00 97.38 84 TYR A C 1
ATOM 620 O O . TYR A 1 84 ? -5.750 8.733 -14.101 1.00 97.38 84 TYR A O 1
ATOM 628 N N . SER A 1 85 ? -4.346 7.002 -14.276 1.00 97.69 85 SER A N 1
ATOM 629 C CA . SER A 1 85 ? -5.329 6.068 -14.827 1.00 97.69 85 SER A CA 1
ATOM 630 C C . SER A 1 85 ? -6.236 5.451 -13.752 1.00 97.69 85 SER A C 1
ATOM 632 O O . SER A 1 85 ? -7.232 4.818 -14.090 1.00 97.69 85 SER A O 1
ATOM 634 N N . ALA A 1 86 ? -5.904 5.594 -12.464 1.00 97.19 86 ALA A N 1
ATOM 635 C CA . ALA A 1 86 ? -6.717 5.077 -11.366 1.00 97.19 86 ALA A CA 1
ATOM 636 C C . ALA A 1 86 ? -7.965 5.946 -11.132 1.00 97.19 86 ALA A C 1
ATOM 638 O O . ALA A 1 86 ? -7.847 7.134 -10.833 1.00 97.19 86 ALA A O 1
ATOM 639 N N . ILE A 1 87 ? -9.146 5.323 -11.200 1.00 97.44 87 ILE A N 1
ATOM 640 C CA . ILE A 1 87 ? -10.456 5.983 -11.039 1.00 97.44 87 ILE A CA 1
ATOM 641 C C . ILE A 1 87 ? -10.801 6.194 -9.558 1.00 97.44 87 ILE A C 1
ATOM 643 O O . ILE A 1 87 ? -11.381 7.207 -9.182 1.00 97.44 87 ILE A O 1
ATOM 647 N N . SER A 1 88 ? -10.425 5.252 -8.695 1.00 96.50 88 SER A N 1
ATOM 648 C CA . SER A 1 88 ? -10.677 5.317 -7.257 1.00 96.50 88 SER A CA 1
ATOM 649 C C . SER A 1 88 ? -9.578 4.596 -6.478 1.00 96.50 88 SER A C 1
ATOM 651 O O . SER A 1 88 ? -8.743 3.887 -7.045 1.00 96.50 88 SER A O 1
ATOM 653 N N . ARG A 1 89 ? -9.545 4.823 -5.164 1.00 96.12 89 ARG A N 1
ATOM 654 C CA . ARG A 1 89 ? -8.746 4.054 -4.206 1.00 96.12 89 ARG A CA 1
ATOM 655 C C . ARG A 1 89 ? -9.665 3.598 -3.082 1.00 96.12 89 ARG A C 1
ATOM 657 O O . ARG A 1 89 ? -10.612 4.300 -2.736 1.00 96.12 89 ARG A O 1
ATOM 664 N N . SER A 1 90 ? -9.367 2.445 -2.499 1.00 97.06 90 SER A N 1
ATOM 665 C CA . SER A 1 90 ? -10.116 1.904 -1.368 1.00 97.06 90 SER A CA 1
ATOM 666 C C . SER A 1 90 ? -9.163 1.586 -0.230 1.00 97.06 90 SER A C 1
ATOM 668 O O . SER A 1 90 ? -8.094 1.017 -0.445 1.00 97.06 90 SER A O 1
ATOM 670 N N . TYR A 1 91 ? -9.574 1.941 0.981 1.00 96.94 91 TYR A N 1
ATOM 671 C CA . TYR A 1 91 ? -8.824 1.702 2.205 1.00 96.94 91 TYR A CA 1
ATOM 672 C C . TYR A 1 91 ? -9.658 0.833 3.141 1.00 96.94 91 TYR A C 1
ATOM 674 O O . TYR A 1 91 ? -10.885 0.936 3.175 1.00 96.94 91 TYR A O 1
ATOM 682 N N . ARG A 1 92 ? -8.986 -0.029 3.907 1.00 97.69 92 ARG A N 1
ATOM 683 C CA . ARG A 1 92 ? -9.595 -0.813 4.981 1.00 97.69 92 ARG A CA 1
ATOM 684 C C . ARG A 1 92 ? -8.845 -0.532 6.267 1.00 97.69 92 ARG A C 1
ATOM 686 O O . ARG A 1 92 ? -7.639 -0.747 6.334 1.00 97.69 92 ARG A O 1
ATOM 693 N N . TYR A 1 93 ? -9.585 -0.103 7.278 1.00 96.88 93 TYR A N 1
ATOM 694 C CA . TYR A 1 93 ? -9.083 0.014 8.635 1.00 96.88 93 TYR A CA 1
ATOM 695 C C . TYR A 1 93 ? -9.661 -1.128 9.472 1.00 96.88 93 TYR A C 1
ATOM 697 O O . TYR A 1 93 ? -10.871 -1.350 9.454 1.00 96.88 93 TYR A O 1
ATOM 705 N N . THR A 1 94 ? -8.808 -1.869 10.180 1.00 97.50 94 THR A N 1
ATOM 706 C CA . THR A 1 94 ? -9.229 -3.034 10.972 1.00 97.50 94 THR A CA 1
ATOM 707 C C . THR A 1 94 ? -9.104 -2.721 12.456 1.00 97.50 94 THR A C 1
ATOM 709 O O . THR A 1 94 ? -8.006 -2.453 12.945 1.00 97.50 94 THR A O 1
ATOM 712 N N . ILE A 1 95 ? -10.223 -2.785 13.178 1.00 98.00 95 ILE A N 1
ATOM 713 C CA . ILE A 1 95 ? -10.272 -2.578 14.628 1.00 98.00 95 ILE A CA 1
ATOM 714 C C . ILE A 1 95 ? -10.494 -3.925 15.313 1.00 98.00 95 ILE A C 1
ATOM 716 O O . ILE A 1 95 ? -11.453 -4.634 15.016 1.00 98.00 95 ILE A O 1
ATOM 720 N N . LEU A 1 96 ? -9.616 -4.274 16.251 1.00 98.19 96 LEU A N 1
ATOM 721 C CA . LEU A 1 96 ? -9.797 -5.409 17.147 1.00 98.19 96 LEU A CA 1
ATOM 722 C C . LEU A 1 96 ? -10.432 -4.908 18.445 1.00 98.19 96 LEU A C 1
ATOM 724 O O . LEU A 1 96 ? -9.727 -4.410 19.326 1.00 98.19 96 LEU A O 1
ATOM 728 N N . ASN A 1 97 ? -11.753 -5.048 18.567 1.00 98.12 97 ASN A N 1
ATOM 729 C CA . ASN A 1 97 ? -12.482 -4.611 19.753 1.00 98.12 97 ASN A CA 1
ATOM 730 C C . ASN A 1 97 ? -12.703 -5.761 20.743 1.00 98.12 97 ASN A C 1
ATOM 732 O O . ASN A 1 97 ? -13.596 -6.583 20.559 1.00 98.12 97 ASN A O 1
ATOM 736 N N . ARG A 1 98 ? -11.847 -5.853 21.767 1.00 97.25 98 ARG A N 1
ATOM 737 C CA . ARG A 1 98 ? -11.949 -6.857 22.842 1.00 97.25 98 ARG A CA 1
ATOM 738 C C . ARG A 1 98 ? -11.081 -6.472 24.051 1.00 97.25 98 ARG A C 1
ATOM 740 O O . ARG A 1 98 ? -10.155 -5.674 23.887 1.00 97.25 98 ARG A O 1
ATOM 747 N N . PRO A 1 99 ? -11.268 -7.096 25.231 1.00 97.44 99 PRO A N 1
ATOM 748 C CA . PRO A 1 99 ? -10.560 -6.696 26.450 1.00 97.44 99 PRO A CA 1
ATOM 749 C C . PRO A 1 99 ? -9.035 -6.830 26.437 1.00 97.44 99 PRO A C 1
ATOM 751 O O . PRO A 1 99 ? -8.350 -6.129 27.171 1.00 97.44 99 PRO A O 1
ATOM 754 N N . VAL A 1 100 ? -8.488 -7.724 25.610 1.00 97.25 100 VAL A N 1
ATOM 755 C CA . VAL A 1 100 ? -7.054 -8.044 25.610 1.00 97.25 100 VAL A CA 1
ATOM 756 C C . VAL A 1 100 ? -6.483 -7.949 24.201 1.00 97.25 100 VAL A C 1
ATOM 758 O O . VAL A 1 100 ? -7.081 -8.431 23.238 1.00 97.25 100 VAL A O 1
ATOM 761 N N . ARG A 1 101 ? -5.282 -7.382 24.067 1.00 97.25 101 ARG A N 1
ATOM 762 C CA . ARG A 1 101 ? -4.542 -7.322 22.795 1.00 97.25 101 ARG A CA 1
ATOM 763 C C . ARG A 1 101 ? -4.313 -8.707 22.169 1.00 97.25 101 ARG A C 1
ATOM 765 O O . ARG A 1 101 ? -4.390 -9.738 22.835 1.00 97.25 101 ARG A O 1
ATOM 772 N N . SER A 1 102 ? -4.039 -8.756 20.867 1.00 97.75 102 SER A N 1
ATOM 773 C CA . SER A 1 102 ? -3.627 -9.989 20.176 1.00 97.75 102 SER A CA 1
ATOM 774 C C . SER A 1 102 ? -2.134 -9.959 19.887 1.00 97.75 102 SER A C 1
ATOM 776 O O . SER A 1 102 ? -1.652 -8.979 19.334 1.00 97.75 102 SER A O 1
ATOM 778 N N . ALA A 1 103 ? -1.410 -11.034 20.204 1.00 97.75 103 ALA A N 1
ATOM 779 C CA . ALA A 1 103 ? -0.006 -11.168 19.815 1.00 97.75 103 ALA A CA 1
ATOM 780 C C . ALA A 1 103 ? 0.164 -11.400 18.299 1.00 97.75 103 ALA A C 1
ATOM 782 O O . ALA A 1 103 ? 1.155 -10.952 17.721 1.00 97.75 103 ALA A O 1
ATOM 783 N N . LEU A 1 104 ? -0.819 -12.055 17.663 1.00 97.81 104 LEU A N 1
ATOM 784 C CA . LEU A 1 104 ? -0.764 -12.495 16.263 1.00 97.81 104 LEU A CA 1
ATOM 785 C C . LEU A 1 104 ? -0.958 -11.346 15.271 1.00 97.81 104 LEU A C 1
ATOM 787 O O . LEU A 1 104 ? -0.243 -11.251 14.283 1.00 97.81 104 LEU A O 1
ATOM 791 N N . VAL A 1 105 ? -1.908 -10.452 15.551 1.00 97.06 105 VAL A N 1
ATOM 792 C CA . VAL A 1 105 ? -2.291 -9.366 14.629 1.00 97.06 105 VAL A CA 1
ATOM 793 C C . VAL A 1 105 ? -1.892 -7.982 15.141 1.00 97.06 105 VAL A C 1
ATOM 795 O O . VAL A 1 105 ? -2.396 -6.982 14.645 1.00 97.06 105 VAL A O 1
ATOM 798 N N . ARG A 1 106 ? -0.983 -7.903 16.126 1.00 95.50 106 ARG A N 1
ATOM 799 C CA . ARG A 1 106 ? -0.592 -6.650 16.810 1.00 95.50 106 ARG A CA 1
ATOM 800 C C . ARG A 1 106 ? -0.175 -5.508 15.876 1.00 95.50 106 ARG A C 1
ATOM 802 O O . ARG A 1 106 ? -0.380 -4.358 16.229 1.00 95.50 106 ARG A O 1
ATOM 809 N N . ASN A 1 107 ? 0.379 -5.834 14.708 1.00 95.19 107 ASN A N 1
ATOM 810 C CA . ASN A 1 107 ? 0.829 -4.856 13.716 1.00 95.19 107 ASN A CA 1
ATOM 811 C C . ASN A 1 107 ? -0.194 -4.628 12.590 1.00 95.19 107 ASN A C 1
ATOM 813 O O . ASN A 1 107 ? 0.062 -3.824 11.713 1.00 95.19 107 ASN A O 1
ATOM 817 N N . GLN A 1 108 ? -1.330 -5.330 12.578 1.00 96.31 108 GLN A N 1
ATOM 818 C CA . GLN A 1 108 ? -2.308 -5.308 11.476 1.00 96.31 108 GLN A CA 1
ATOM 819 C C . GLN A 1 108 ? -3.648 -4.671 11.871 1.00 96.31 108 GLN A C 1
ATOM 821 O O . GLN A 1 108 ? -4.512 -4.466 11.019 1.00 96.31 108 GLN A O 1
ATOM 826 N N . VAL A 1 109 ? -3.848 -4.396 13.162 1.00 97.56 109 VAL A N 1
ATOM 827 C CA . VAL A 1 109 ? -5.113 -3.894 13.706 1.00 97.56 109 VAL A CA 1
ATOM 828 C C . VAL A 1 109 ? -4.869 -2.779 14.706 1.00 97.56 109 VAL A C 1
ATOM 830 O O . VAL A 1 109 ? -3.872 -2.783 15.427 1.00 97.56 109 VAL A O 1
ATOM 833 N N . TRP A 1 110 ? -5.841 -1.883 14.832 1.00 97.44 110 TRP A N 1
ATOM 834 C CA . TRP A 1 110 ? -5.943 -1.029 16.005 1.00 97.44 110 TRP A CA 1
ATOM 835 C C . TRP A 1 110 ? -6.701 -1.771 17.101 1.00 97.44 110 TRP A C 1
ATOM 837 O O . TRP A 1 110 ? -7.853 -2.164 16.918 1.00 97.44 110 TRP A O 1
ATOM 847 N N . TRP A 1 111 ? -6.052 -2.013 18.235 1.00 98.00 111 TRP A N 1
ATOM 848 C CA . TRP A 1 111 ? -6.714 -2.620 19.384 1.00 98.00 111 TRP A CA 1
ATOM 849 C C . TRP A 1 111 ? -7.443 -1.553 20.201 1.00 98.00 111 TRP A C 1
ATOM 851 O O . TRP A 1 111 ? -6.830 -0.584 20.645 1.00 98.00 111 TRP A O 1
ATOM 861 N N . VAL A 1 112 ? -8.740 -1.769 20.428 1.00 98.06 112 VAL A N 1
ATOM 862 C CA . VAL A 1 112 ? -9.577 -0.914 21.275 1.00 98.06 112 VAL A CA 1
ATOM 863 C C . VAL A 1 112 ? -10.190 -1.776 22.371 1.00 98.06 112 VAL A C 1
ATOM 865 O O . VAL A 1 112 ? -10.900 -2.744 22.089 1.00 98.06 112 VAL A O 1
ATOM 868 N N . HIS A 1 113 ? -9.901 -1.435 23.626 1.00 97.50 113 HIS A N 1
ATOM 869 C CA . HIS A 1 113 ? -10.402 -2.167 24.787 1.00 97.50 113 HIS A CA 1
ATOM 870 C C . HIS A 1 113 ? -11.877 -1.847 25.070 1.00 97.50 113 HIS A C 1
ATOM 872 O O . HIS A 1 113 ? -12.650 -2.746 25.404 1.00 97.50 113 HIS A O 1
ATOM 878 N N . GLN A 1 114 ? -12.252 -0.575 24.950 1.00 97.44 114 GLN A N 1
ATOM 879 C CA . GLN A 1 114 ? -13.577 -0.068 25.284 1.00 97.44 114 GLN A CA 1
ATOM 880 C C . GLN A 1 114 ? -14.623 -0.601 24.301 1.00 97.44 114 GLN A C 1
ATOM 882 O O . GLN A 1 114 ? -14.335 -0.633 23.105 1.00 97.44 114 GLN A O 1
ATOM 887 N N . PRO A 1 115 ? -15.827 -0.993 24.754 1.00 96.25 115 PRO A N 1
ATOM 888 C CA . PRO A 1 115 ? -16.903 -1.389 23.853 1.00 96.25 115 PRO A CA 1
ATOM 889 C C . PRO A 1 115 ? -17.183 -0.312 22.805 1.00 96.25 115 PRO A C 1
ATOM 891 O O . PRO A 1 115 ? -17.281 0.872 23.128 1.00 96.25 115 PRO A O 1
ATOM 894 N N . ILE A 1 116 ? -17.314 -0.740 21.553 1.00 97.56 116 ILE A N 1
ATOM 895 C CA . ILE A 1 116 ? -17.644 0.128 20.429 1.00 97.56 116 ILE A CA 1
ATOM 896 C C . ILE A 1 116 ? -19.094 -0.119 20.011 1.00 97.56 116 ILE A C 1
ATOM 898 O O . ILE A 1 116 ? -19.497 -1.254 19.761 1.00 97.56 116 ILE A O 1
ATOM 902 N N . ASP A 1 117 ? -19.859 0.959 19.863 1.00 97.94 117 ASP A N 1
ATOM 903 C CA . ASP A 1 117 ? -21.180 0.921 19.238 1.00 97.94 117 ASP A CA 1
ATOM 904 C C . ASP A 1 117 ? -21.031 1.070 17.714 1.00 97.94 117 ASP A C 1
ATOM 906 O O . ASP A 1 117 ? -20.942 2.173 17.165 1.00 97.94 117 ASP A O 1
ATOM 910 N N . HIS A 1 118 ? -20.939 -0.070 17.028 1.00 96.44 118 HIS A N 1
ATOM 911 C CA . HIS A 1 118 ? -20.732 -0.101 15.582 1.00 96.44 118 HIS A CA 1
ATOM 912 C C . HIS A 1 118 ? -21.953 0.402 14.793 1.00 96.44 118 HIS A C 1
ATOM 914 O O . HIS A 1 118 ? -21.779 0.919 13.689 1.00 96.44 118 HIS A O 1
ATOM 920 N N . GLU A 1 119 ? -23.168 0.320 15.345 1.00 98.12 119 GLU A N 1
ATOM 921 C CA . GLU A 1 119 ? -24.370 0.861 14.703 1.00 98.12 119 GLU A CA 1
ATOM 922 C C . GLU A 1 119 ? -24.333 2.391 14.694 1.00 98.12 119 GLU A C 1
ATOM 924 O O . GLU A 1 119 ? -24.584 3.017 13.660 1.00 98.12 119 GLU A O 1
ATOM 929 N N . ARG A 1 120 ? -23.929 3.014 15.809 1.00 98.12 120 ARG A N 1
ATOM 930 C CA . ARG A 1 120 ? -23.697 4.466 15.860 1.00 98.12 120 ARG A CA 1
ATOM 931 C C . ARG A 1 120 ? -22.596 4.905 14.906 1.00 98.12 120 ARG A C 1
ATOM 933 O O . ARG A 1 120 ? -22.780 5.896 14.201 1.00 98.12 120 ARG A O 1
ATOM 940 N N . MET A 1 121 ? -21.488 4.166 14.835 1.00 98.06 121 MET A N 1
ATOM 941 C CA . MET A 1 121 ? -20.430 4.444 13.855 1.00 98.06 121 MET A CA 1
ATOM 942 C C . MET A 1 121 ? -20.951 4.352 12.420 1.00 98.06 121 MET A C 1
ATOM 944 O O . MET A 1 121 ? -20.673 5.234 11.610 1.00 98.06 121 MET A O 1
ATOM 948 N N . GLN A 1 122 ? -21.734 3.317 12.109 1.00 98.00 122 GLN A N 1
ATOM 949 C CA . GLN A 1 122 ? -22.318 3.123 10.786 1.00 98.00 122 GLN A CA 1
ATOM 950 C C . GLN A 1 122 ? -23.289 4.253 10.423 1.00 98.00 122 GLN A C 1
ATOM 952 O O . GLN A 1 122 ? -23.272 4.726 9.285 1.00 98.00 122 GLN A O 1
ATOM 957 N N . ASN A 1 123 ? -24.111 4.703 11.372 1.00 98.38 123 ASN A N 1
ATOM 958 C CA . ASN A 1 123 ? -25.013 5.836 11.179 1.00 98.38 123 ASN A CA 1
ATOM 959 C C . ASN A 1 123 ? -24.237 7.139 10.939 1.00 98.38 123 ASN A C 1
ATOM 961 O O . ASN A 1 123 ? -24.569 7.869 10.010 1.00 98.38 123 ASN A O 1
ATOM 965 N N . ALA A 1 124 ? -23.168 7.395 11.698 1.00 97.94 124 ALA A N 1
ATOM 966 C CA . ALA A 1 124 ? -22.311 8.563 11.498 1.00 97.94 124 ALA A CA 1
ATOM 967 C C . ALA A 1 124 ? -21.579 8.533 10.142 1.00 97.94 124 ALA A C 1
ATOM 969 O O . ALA A 1 124 ? -21.529 9.538 9.438 1.00 97.94 124 ALA A O 1
ATOM 970 N N . ALA A 1 125 ? -21.063 7.370 9.731 1.00 97.38 125 ALA A N 1
ATOM 971 C CA . ALA A 1 125 ? -20.329 7.212 8.475 1.00 97.38 125 ALA A CA 1
ATOM 972 C C . ALA A 1 125 ? -21.186 7.485 7.227 1.00 97.38 125 ALA A C 1
ATOM 974 O O . ALA A 1 125 ? -20.647 7.879 6.195 1.00 97.38 125 ALA A O 1
ATOM 975 N N . ARG A 1 126 ? -22.517 7.322 7.307 1.00 97.50 126 ARG A N 1
ATOM 976 C CA . ARG A 1 126 ? -23.428 7.649 6.193 1.00 97.50 126 ARG A CA 1
ATOM 977 C C . ARG A 1 126 ? -23.347 9.119 5.787 1.00 97.50 126 ARG A C 1
ATOM 979 O O . ARG A 1 126 ? -23.482 9.406 4.603 1.00 97.50 126 ARG A O 1
ATOM 986 N N . TYR A 1 127 ? -23.071 10.025 6.727 1.00 97.44 127 TYR A N 1
ATOM 987 C CA . TYR A 1 127 ? -22.908 11.450 6.428 1.00 97.44 127 TYR A CA 1
ATOM 988 C C . TYR A 1 127 ? -21.649 11.764 5.608 1.00 97.44 127 TYR A C 1
ATOM 990 O O . TYR A 1 127 ? -21.558 12.848 5.049 1.00 97.44 127 TYR A O 1
ATOM 998 N N . LEU A 1 128 ? -20.698 10.829 5.504 1.00 97.25 128 L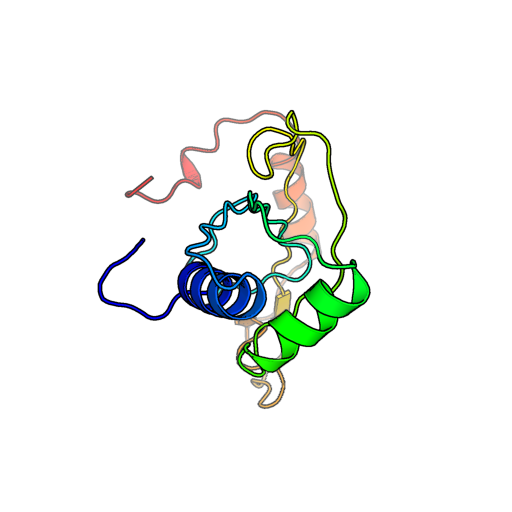EU A N 1
ATOM 999 C CA . LEU A 1 128 ? -19.473 10.998 4.715 1.00 97.25 128 LEU A CA 1
ATOM 1000 C C . LEU A 1 128 ? -19.638 10.563 3.250 1.00 97.25 128 LEU A C 1
ATOM 1002 O O . LEU A 1 128 ? -18.716 10.733 2.455 1.00 97.25 128 LEU A O 1
ATOM 1006 N N . VAL A 1 129 ? -20.774 9.962 2.878 1.00 97.38 129 VAL A N 1
ATOM 1007 C CA . VAL A 1 129 ? -21.022 9.511 1.502 1.00 97.38 129 VAL A CA 1
ATOM 1008 C C . VAL A 1 129 ? -21.417 10.702 0.634 1.00 97.38 129 VAL A C 1
ATOM 1010 O O . VAL A 1 129 ? -22.312 11.465 0.994 1.00 97.38 129 VAL A O 1
ATOM 1013 N N . GLY A 1 130 ? -20.782 10.830 -0.530 1.00 96.69 130 GLY A N 1
ATOM 1014 C CA . GLY A 1 130 ? -21.039 11.900 -1.494 1.00 96.69 130 GLY A CA 1
ATOM 1015 C C . GLY A 1 130 ? -19.861 12.860 -1.626 1.00 96.69 130 GLY A C 1
ATOM 1016 O O . GLY A 1 130 ? -18.733 12.538 -1.253 1.00 96.69 130 GLY A O 1
ATOM 1017 N N . GLU A 1 131 ? -20.134 14.027 -2.196 1.00 97.88 131 GLU A N 1
ATOM 1018 C CA . GLU A 1 131 ? -19.155 15.096 -2.363 1.00 97.88 131 GLU A CA 1
ATOM 1019 C C . GLU A 1 131 ? -19.234 16.052 -1.172 1.00 97.88 131 GLU A C 1
ATOM 1021 O O . GLU A 1 131 ? -20.289 16.622 -0.901 1.00 97.88 131 GLU A O 1
ATOM 1026 N N . HIS A 1 132 ? -18.121 16.200 -0.455 1.00 96.88 132 HIS A N 1
ATOM 1027 C CA . HIS A 1 132 ? -18.026 17.015 0.755 1.00 96.88 132 HIS A CA 1
ATOM 1028 C C . HIS A 1 132 ? -16.678 17.727 0.818 1.00 96.88 132 HIS A C 1
ATOM 1030 O O . HIS A 1 132 ? -15.677 17.239 0.286 1.00 96.88 132 HIS A O 1
ATOM 1036 N N . ASP A 1 133 ? -16.636 18.841 1.546 1.00 96.31 133 ASP A N 1
ATOM 1037 C CA . ASP A 1 133 ? -15.375 19.429 1.985 1.00 96.31 133 ASP A CA 1
ATOM 1038 C C . ASP A 1 133 ? -14.808 18.620 3.164 1.00 96.31 133 ASP A C 1
ATOM 1040 O O . ASP A 1 133 ? -15.290 18.689 4.296 1.00 96.31 133 ASP A O 1
ATOM 1044 N N . PHE A 1 134 ? -13.755 17.847 2.896 1.00 95.69 134 PHE A N 1
ATOM 1045 C CA . PHE A 1 134 ? -13.060 17.034 3.896 1.00 95.69 134 PHE A CA 1
ATOM 1046 C C . PHE A 1 134 ? -11.958 17.796 4.656 1.00 95.69 134 PHE A C 1
ATOM 1048 O O . PHE A 1 134 ? -11.114 17.163 5.291 1.00 95.69 134 PHE A O 1
ATOM 1055 N N . SER A 1 135 ? -11.945 19.134 4.646 1.00 93.88 135 SER A N 1
ATOM 1056 C CA . SER A 1 135 ? -10.928 19.942 5.344 1.00 93.88 135 SER A CA 1
ATOM 1057 C C . SER A 1 135 ? -10.807 19.615 6.838 1.00 93.88 135 SER A C 1
ATOM 1059 O O . SER A 1 135 ? -9.696 19.585 7.361 1.00 93.88 135 SER A O 1
ATOM 1061 N N . ALA A 1 136 ? -11.909 19.265 7.513 1.00 94.00 136 ALA A N 1
ATOM 1062 C CA . ALA A 1 136 ? -11.895 18.838 8.919 1.00 94.00 136 ALA A CA 1
ATOM 1063 C C . ALA A 1 136 ? -11.163 17.499 9.166 1.00 94.00 136 ALA A C 1
ATOM 1065 O O . ALA A 1 136 ? -10.780 17.203 10.295 1.00 94.00 136 ALA A O 1
ATOM 1066 N N . PHE A 1 137 ? -10.960 16.692 8.120 1.00 91.50 137 PHE A N 1
ATOM 1067 C CA . PHE A 1 137 ? -10.276 15.394 8.167 1.00 91.50 137 PHE A CA 1
ATOM 1068 C C . PHE A 1 137 ? -8.871 15.443 7.555 1.00 91.50 137 PHE A C 1
ATOM 1070 O O . PHE A 1 137 ? -8.201 14.414 7.437 1.00 91.50 137 PHE A O 1
ATOM 1077 N N . ARG A 1 138 ? -8.418 16.627 7.138 1.00 88.44 138 ARG A N 1
ATOM 1078 C CA . ARG A 1 138 ? -7.109 16.817 6.527 1.00 88.44 138 ARG A CA 1
ATOM 1079 C C . ARG A 1 138 ? -6.052 17.010 7.610 1.00 88.44 138 ARG A C 1
ATOM 1081 O O . ARG A 1 138 ? -6.228 17.799 8.534 1.00 88.44 138 ARG A O 1
ATOM 1088 N N . ALA A 1 139 ? -4.930 16.301 7.495 1.00 81.94 139 ALA A N 1
ATOM 1089 C CA . ALA A 1 139 ? -3.788 16.544 8.368 1.00 81.94 139 ALA A CA 1
ATOM 1090 C C . ALA A 1 139 ? -3.247 17.969 8.149 1.00 81.94 139 ALA A C 1
ATOM 1092 O O . ALA A 1 139 ? -3.236 18.459 7.022 1.00 81.94 139 ALA A O 1
ATOM 1093 N N . ALA A 1 140 ? -2.737 18.608 9.205 1.00 72.81 140 ALA A N 1
ATOM 1094 C CA . ALA A 1 140 ? -2.211 19.977 9.133 1.00 72.81 140 ALA A CA 1
ATOM 1095 C C . ALA A 1 140 ? -1.061 20.150 8.117 1.00 72.81 140 ALA A C 1
ATOM 1097 O O . ALA A 1 140 ? -0.824 21.251 7.634 1.00 72.81 140 ALA A O 1
ATOM 1098 N N . ALA A 1 141 ? -0.359 19.062 7.787 1.00 64.69 141 ALA A N 1
ATOM 1099 C CA . ALA A 1 141 ? 0.750 19.037 6.835 1.00 64.69 141 ALA A CA 1
ATOM 1100 C C . ALA A 1 141 ? 0.334 18.687 5.388 1.00 64.69 141 ALA A C 1
ATOM 1102 O O . ALA A 1 141 ? 1.204 18.372 4.575 1.00 64.69 141 ALA A O 1
ATOM 1103 N N . CYS A 1 142 ? -0.968 18.680 5.079 1.00 54.44 142 CYS A N 1
ATOM 1104 C CA . CYS A 1 142 ? -1.507 18.321 3.765 1.00 54.44 142 CYS A CA 1
ATOM 1105 C C . CYS A 1 142 ? -1.897 19.539 2.924 1.00 54.44 142 CYS A C 1
ATOM 1107 O O . CYS A 1 142 ? -2.518 20.483 3.478 1.00 54.44 142 CYS A O 1
#

pLDDT: mean 94.99, std 8.12, range [53.56, 98.44]